Protein AF-A0A0F8YL66-F1 (afdb_monomer_lite)

pLDDT: mean 73.05, std 9.43, range [42.62, 85.75]

Structure (mmCIF, N/CA/C/O backbone):
data_AF-A0A0F8YL66-F1
#
_entry.id   AF-A0A0F8YL66-F1
#
loop_
_atom_site.group_PDB
_atom_site.id
_atom_site.type_symbol
_atom_site.label_atom_id
_atom_site.label_alt_id
_atom_site.label_comp_id
_atom_site.label_asym_id
_atom_site.label_entity_id
_atom_site.label_seq_id
_atom_site.pdbx_PDB_ins_code
_atom_site.Cartn_x
_atom_site.Cartn_y
_atom_site.Cartn_z
_atom_site.occupancy
_atom_site.B_iso_or_equiv
_atom_site.auth_seq_id
_atom_site.auth_comp_id
_atom_site.auth_asym_id
_atom_site.auth_atom_id
_atom_site.pdbx_PDB_model_num
ATOM 1 N N . PRO A 1 1 ? -17.820 16.342 -6.927 1.00 45.06 1 PRO A N 1
ATOM 2 C CA . PRO A 1 1 ? -16.510 16.619 -6.289 1.00 45.06 1 PRO A CA 1
ATOM 3 C C . PRO A 1 1 ? -15.365 16.396 -7.289 1.00 45.06 1 PRO A C 1
ATOM 5 O O . PRO A 1 1 ? -15.119 15.260 -7.679 1.00 45.06 1 PRO A O 1
ATOM 8 N N . LEU A 1 2 ? -14.708 17.468 -7.750 1.00 42.62 2 LEU A N 1
ATOM 9 C CA . LEU A 1 2 ? -13.480 17.335 -8.537 1.00 42.62 2 LEU A CA 1
ATOM 10 C C . LEU A 1 2 ? -12.395 16.754 -7.625 1.00 42.62 2 LEU A C 1
ATOM 12 O O . LEU A 1 2 ? -11.948 17.422 -6.691 1.00 42.62 2 LEU A O 1
ATOM 16 N N . PHE A 1 3 ? -11.985 15.511 -7.874 1.00 49.91 3 PHE A N 1
ATOM 17 C CA . PHE A 1 3 ? -10.736 15.004 -7.320 1.00 49.91 3 PHE A CA 1
ATOM 18 C C . PHE A 1 3 ? -9.630 15.937 -7.814 1.00 49.91 3 PHE A C 1
ATOM 20 O O . PHE A 1 3 ? -9.346 15.980 -9.008 1.00 49.91 3 PHE A O 1
ATOM 27 N N . ARG A 1 4 ? -9.037 16.732 -6.914 1.00 53.03 4 ARG A N 1
ATOM 28 C CA . ARG A 1 4 ? -7.822 17.486 -7.234 1.00 53.03 4 ARG A CA 1
ATOM 29 C C . ARG A 1 4 ? -6.762 16.445 -7.575 1.00 53.03 4 ARG A C 1
ATOM 31 O O . ARG A 1 4 ? -6.273 15.753 -6.683 1.00 53.03 4 ARG A O 1
ATOM 38 N N . SER A 1 5 ? -6.474 16.276 -8.860 1.00 55.00 5 SER A N 1
ATOM 39 C CA . SER A 1 5 ? -5.454 15.349 -9.328 1.00 55.00 5 SER A CA 1
ATOM 40 C C . SER A 1 5 ? -4.103 15.855 -8.831 1.00 55.00 5 SER A C 1
ATOM 42 O O . SER A 1 5 ? -3.521 16.775 -9.404 1.00 55.00 5 SER A O 1
ATOM 44 N N . THR A 1 6 ? -3.627 15.302 -7.719 1.00 72.38 6 THR A N 1
ATOM 45 C CA . THR A 1 6 ? -2.246 15.518 -7.284 1.00 72.38 6 THR A CA 1
ATOM 46 C C . THR A 1 6 ? -1.356 14.793 -8.283 1.00 72.38 6 THR A C 1
ATOM 48 O O . THR A 1 6 ? -1.581 13.612 -8.556 1.00 72.38 6 THR A O 1
ATOM 51 N N . SER A 1 7 ? -0.384 15.490 -8.875 1.00 82.50 7 SER A N 1
ATOM 52 C CA . SER A 1 7 ? 0.540 14.839 -9.801 1.00 82.50 7 SER A CA 1
ATOM 53 C C . SER A 1 7 ? 1.343 13.774 -9.054 1.00 82.50 7 SER A C 1
ATOM 55 O O . SER A 1 7 ? 1.648 13.922 -7.872 1.00 82.50 7 SER A O 1
ATOM 57 N N . ILE A 1 8 ? 1.710 12.696 -9.745 1.00 80.31 8 ILE A N 1
ATOM 58 C CA . ILE A 1 8 ? 2.519 11.626 -9.148 1.00 80.31 8 ILE A CA 1
ATOM 59 C C . ILE A 1 8 ? 3.844 12.192 -8.608 1.00 80.31 8 ILE A C 1
ATOM 61 O O . ILE A 1 8 ? 4.259 11.835 -7.512 1.00 80.31 8 ILE A O 1
ATOM 65 N N . MET A 1 9 ? 4.446 13.165 -9.295 1.00 81.44 9 MET A N 1
ATOM 66 C CA . MET A 1 9 ? 5.626 13.876 -8.793 1.00 81.44 9 MET A CA 1
ATOM 67 C C . MET A 1 9 ? 5.381 14.604 -7.467 1.00 81.44 9 MET A C 1
ATOM 69 O O . MET A 1 9 ? 6.214 14.536 -6.566 1.00 81.44 9 MET A O 1
ATOM 73 N N . GLU A 1 10 ? 4.234 15.267 -7.324 1.00 83.88 10 GLU A N 1
ATOM 74 C CA . GLU A 1 10 ? 3.877 15.970 -6.091 1.00 83.88 10 GLU A CA 1
ATOM 75 C C . GLU A 1 10 ? 3.585 14.991 -4.939 1.00 83.88 10 GLU A C 1
ATOM 77 O O . GLU A 1 10 ? 3.912 15.281 -3.788 1.00 83.88 10 GLU A O 1
ATOM 82 N N . ILE A 1 11 ? 3.051 13.800 -5.241 1.00 84.19 11 ILE A N 1
ATOM 83 C CA . ILE A 1 11 ? 2.928 12.698 -4.271 1.00 84.19 11 ILE A CA 1
ATOM 84 C C . ILE A 1 11 ? 4.319 12.259 -3.790 1.00 84.19 11 ILE A C 1
ATOM 86 O O . ILE A 1 11 ? 4.557 12.211 -2.584 1.00 84.19 11 ILE A O 1
ATOM 90 N N . GLY A 1 12 ? 5.251 12.009 -4.715 1.00 85.19 12 GLY A N 1
ATOM 91 C CA . GLY A 1 12 ? 6.625 11.617 -4.387 1.00 85.19 12 GLY A CA 1
ATOM 92 C C . GLY A 1 12 ? 7.354 12.652 -3.533 1.00 85.19 12 GLY A C 1
ATOM 93 O O . GLY A 1 12 ? 7.962 12.311 -2.519 1.00 85.19 12 GLY A O 1
ATOM 94 N N . ARG A 1 13 ? 7.228 13.939 -3.882 1.00 85.50 13 ARG A N 1
ATOM 95 C CA . ARG A 1 13 ? 7.824 15.048 -3.123 1.00 85.50 13 ARG A CA 1
ATOM 96 C C . ARG A 1 13 ? 7.330 15.078 -1.675 1.00 85.50 13 ARG A C 1
ATOM 98 O O . ARG A 1 13 ? 8.138 15.226 -0.759 1.00 85.50 13 ARG A O 1
ATOM 105 N N . LYS A 1 14 ? 6.021 14.909 -1.462 1.00 84.69 14 LYS A N 1
ATOM 106 C CA . LYS A 1 14 ? 5.422 14.880 -0.119 1.00 84.69 14 LYS A CA 1
ATOM 107 C C . LYS A 1 14 ? 5.846 13.655 0.685 1.00 84.69 14 LYS A C 1
ATOM 109 O O . LYS A 1 14 ? 6.180 13.801 1.855 1.00 84.69 14 LYS A O 1
ATOM 114 N N . LEU A 1 15 ? 5.879 12.471 0.070 1.00 83.56 15 LEU A N 1
ATOM 115 C CA . LEU A 1 15 ? 6.364 11.253 0.732 1.00 83.56 15 LEU A CA 1
ATOM 116 C C . LEU A 1 15 ? 7.816 11.409 1.191 1.00 83.56 15 LEU A C 1
ATOM 118 O O . LEU A 1 15 ? 8.144 11.074 2.327 1.00 83.56 15 LEU A O 1
ATOM 122 N N . LYS A 1 16 ? 8.664 11.997 0.342 1.00 85.69 16 LYS A N 1
ATOM 123 C CA . LYS A 1 16 ? 10.069 12.247 0.668 1.00 85.69 16 LYS A CA 1
ATOM 124 C C . LYS A 1 16 ? 10.219 13.209 1.847 1.00 85.69 16 LYS A C 1
ATOM 126 O O . LYS A 1 16 ? 10.995 12.920 2.750 1.00 85.69 16 LYS A O 1
ATOM 131 N N . GLN A 1 17 ? 9.427 14.283 1.905 1.00 85.75 17 GLN A N 1
ATOM 132 C CA . GLN A 1 17 ? 9.396 15.171 3.076 1.00 85.75 17 GLN A CA 1
ATOM 133 C C . GLN A 1 17 ? 8.990 14.427 4.356 1.00 85.75 17 GLN A C 1
ATOM 135 O O . GLN A 1 17 ? 9.672 14.541 5.367 1.00 85.75 17 GLN A O 1
ATOM 140 N N . LEU A 1 18 ? 7.937 13.609 4.296 1.00 80.38 18 LEU A N 1
ATOM 141 C CA . LEU A 1 18 ? 7.460 12.840 5.450 1.00 80.38 18 LEU A CA 1
ATOM 142 C C . LEU A 1 18 ? 8.473 11.789 5.937 1.00 80.38 18 LEU A C 1
ATOM 144 O O . LEU A 1 18 ? 8.537 11.506 7.131 1.00 80.38 18 LEU A O 1
ATOM 148 N N . SER A 1 19 ? 9.293 11.233 5.040 1.00 83.44 19 SER A N 1
ATOM 149 C CA . SER A 1 19 ? 10.350 10.280 5.413 1.00 83.44 19 SER A CA 1
ATOM 150 C C . SER A 1 19 ? 11.500 10.890 6.215 1.00 83.44 19 SER A C 1
ATOM 152 O O . SER A 1 19 ? 12.182 10.159 6.927 1.00 83.44 19 SER A O 1
ATOM 154 N N . ILE A 1 20 ? 11.698 12.213 6.142 1.00 81.25 20 ILE A N 1
ATOM 155 C CA . ILE A 1 20 ? 12.723 12.917 6.930 1.00 81.25 20 ILE A CA 1
ATOM 156 C C . ILE A 1 20 ? 12.366 12.872 8.419 1.00 81.25 20 ILE A C 1
ATOM 158 O O . ILE A 1 20 ? 13.234 12.690 9.267 1.00 81.25 20 ILE A O 1
ATOM 162 N N . GLU A 1 21 ? 11.080 13.020 8.730 1.00 76.56 21 GLU A N 1
ATOM 163 C CA . GLU A 1 21 ? 10.568 13.083 10.101 1.00 76.56 21 GLU A CA 1
ATOM 164 C C . GLU A 1 21 ? 10.208 11.700 10.651 1.00 76.56 21 GLU A C 1
ATOM 166 O O . GLU A 1 21 ? 10.186 11.493 11.864 1.00 76.56 21 GLU A O 1
ATOM 171 N N . ASN A 1 22 ? 9.935 10.736 9.768 1.00 72.81 22 ASN A N 1
ATOM 172 C CA . ASN A 1 22 ? 9.536 9.395 10.152 1.00 72.81 22 ASN A CA 1
ATOM 173 C C . ASN A 1 22 ? 10.258 8.334 9.319 1.00 72.81 22 ASN A C 1
ATOM 175 O O . ASN A 1 22 ? 9.877 8.036 8.184 1.00 72.81 22 ASN A O 1
ATOM 179 N N . ASN A 1 23 ? 11.249 7.693 9.942 1.00 70.94 23 ASN A N 1
ATOM 180 C CA . ASN A 1 23 ? 12.052 6.637 9.325 1.00 70.94 23 ASN A CA 1
ATOM 181 C C . ASN A 1 23 ? 11.197 5.441 8.848 1.00 70.94 23 ASN A C 1
ATOM 183 O O . ASN A 1 23 ? 11.610 4.697 7.965 1.00 70.94 23 ASN A O 1
ATOM 187 N N . PHE A 1 24 ? 9.979 5.283 9.381 1.00 65.94 24 PHE A N 1
ATOM 188 C CA . PHE A 1 24 ? 9.007 4.285 8.935 1.00 65.94 24 PHE A CA 1
ATOM 189 C C . PHE A 1 24 ? 8.513 4.537 7.498 1.00 65.94 24 PHE A C 1
ATOM 191 O O . PHE A 1 24 ? 8.285 3.593 6.750 1.00 65.94 24 PHE A O 1
ATOM 198 N N . ILE A 1 25 ? 8.412 5.800 7.067 1.00 73.38 25 ILE A N 1
ATOM 199 C CA . ILE A 1 25 ? 7.923 6.183 5.728 1.00 73.38 25 ILE A CA 1
ATOM 200 C C . ILE A 1 25 ? 8.989 5.966 4.642 1.00 73.38 25 ILE A C 1
ATOM 202 O O . ILE A 1 25 ? 8.664 5.933 3.455 1.00 73.38 25 ILE A O 1
ATOM 206 N N . LYS A 1 26 ? 10.250 5.740 5.028 1.00 75.88 26 LYS A N 1
ATOM 207 C CA . LYS A 1 26 ? 11.366 5.529 4.100 1.00 75.88 26 LYS A CA 1
ATOM 208 C C . LYS A 1 26 ? 11.115 4.383 3.113 1.00 75.88 26 LYS A C 1
ATOM 210 O O . LYS A 1 26 ? 11.218 4.599 1.913 1.00 75.88 26 LYS A O 1
ATOM 215 N N . ASN A 1 27 ? 10.641 3.229 3.588 1.00 71.81 27 ASN A N 1
ATOM 216 C CA . ASN A 1 27 ? 10.336 2.080 2.721 1.00 71.81 27 ASN A CA 1
ATOM 217 C C . ASN A 1 27 ? 9.253 2.401 1.671 1.00 71.81 27 ASN A C 1
ATOM 219 O O . ASN A 1 27 ? 9.242 1.852 0.572 1.00 71.81 27 ASN A O 1
ATOM 223 N N . MET A 1 28 ? 8.330 3.306 2.005 1.00 74.62 28 MET A N 1
ATOM 224 C CA . MET A 1 28 ? 7.289 3.781 1.093 1.00 74.62 28 MET A CA 1
ATOM 225 C C . MET A 1 28 ? 7.860 4.696 0.001 1.00 74.62 28 MET A C 1
ATOM 227 O O . MET A 1 28 ? 7.390 4.658 -1.136 1.00 74.62 28 MET A O 1
ATOM 231 N N . VAL A 1 29 ? 8.858 5.516 0.349 1.00 83.06 29 VAL A N 1
ATOM 232 C CA . VAL A 1 29 ? 9.586 6.372 -0.598 1.00 83.06 29 VAL A CA 1
ATOM 233 C C . VAL A 1 29 ? 10.417 5.522 -1.549 1.00 83.06 29 VAL A C 1
ATOM 235 O O . VAL A 1 29 ? 10.305 5.719 -2.755 1.00 83.06 29 VAL A O 1
ATOM 238 N N . ASP A 1 30 ? 11.164 4.548 -1.029 1.00 80.62 30 ASP A N 1
ATOM 239 C CA . ASP A 1 30 ? 12.003 3.655 -1.836 1.00 80.62 30 ASP A CA 1
ATOM 240 C C . ASP A 1 30 ? 11.148 2.895 -2.870 1.00 80.62 30 ASP A C 1
ATOM 242 O O . ASP A 1 30 ? 11.430 2.929 -4.068 1.00 80.62 30 ASP A O 1
ATOM 246 N N . PHE A 1 31 ? 10.007 2.332 -2.447 1.00 76.81 31 PHE A N 1
ATOM 247 C CA . PHE A 1 31 ? 9.054 1.699 -3.366 1.00 76.81 31 PHE A CA 1
ATOM 248 C C . PHE A 1 31 ? 8.518 2.673 -4.424 1.00 76.81 31 PHE A C 1
ATOM 250 O O . PHE A 1 31 ? 8.367 2.321 -5.596 1.00 76.81 31 PHE A O 1
ATOM 257 N N . PHE A 1 32 ? 8.164 3.893 -4.012 1.00 84.06 32 PHE A N 1
ATOM 258 C CA . PHE A 1 32 ? 7.636 4.896 -4.929 1.00 84.06 32 PHE A CA 1
ATOM 259 C C . PHE A 1 32 ? 8.671 5.267 -6.002 1.00 84.06 32 PHE A C 1
ATOM 261 O O . PHE A 1 32 ? 8.312 5.412 -7.173 1.00 84.06 32 PHE A O 1
ATOM 268 N N . GLU A 1 33 ? 9.943 5.389 -5.620 1.00 84.62 33 GLU A N 1
ATOM 269 C CA . GLU A 1 33 ? 11.052 5.634 -6.542 1.00 84.62 33 GLU A CA 1
ATOM 270 C C . GLU A 1 33 ? 11.238 4.456 -7.514 1.00 84.62 33 GLU A C 1
ATOM 272 O O . GLU A 1 33 ? 11.282 4.683 -8.725 1.00 84.62 33 GLU A O 1
ATOM 277 N N . ASP A 1 34 ? 11.211 3.209 -7.035 1.00 79.50 34 ASP A N 1
ATOM 278 C CA . ASP A 1 34 ? 11.292 2.012 -7.887 1.00 79.50 34 ASP A CA 1
ATOM 279 C C . ASP A 1 34 ? 10.123 1.910 -8.881 1.00 79.50 34 ASP A C 1
ATOM 281 O O . ASP A 1 34 ? 10.314 1.625 -10.068 1.00 79.50 34 ASP A O 1
ATOM 285 N N . ALA A 1 35 ? 8.899 2.203 -8.436 1.00 80.25 35 ALA A N 1
ATOM 286 C CA . ALA A 1 35 ? 7.718 2.216 -9.297 1.00 80.25 35 ALA A CA 1
ATOM 287 C C . ALA A 1 35 ? 7.791 3.319 -10.368 1.00 80.25 35 ALA A C 1
ATOM 289 O O . ALA A 1 35 ? 7.328 3.130 -11.498 1.00 80.25 35 ALA A O 1
ATOM 290 N N . MET A 1 36 ? 8.381 4.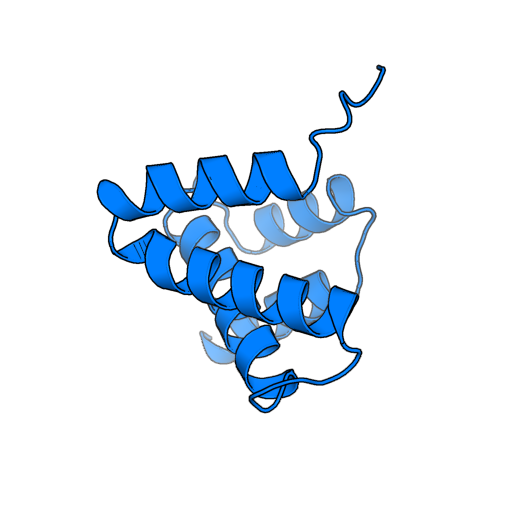470 -10.033 1.00 83.56 36 MET A N 1
ATOM 291 C CA . MET A 1 36 ? 8.618 5.558 -10.981 1.00 83.56 36 MET A CA 1
ATOM 292 C C . MET A 1 36 ? 9.691 5.206 -12.005 1.00 83.56 36 MET A C 1
ATOM 294 O O . MET A 1 36 ? 9.498 5.496 -13.185 1.00 83.56 36 MET A O 1
ATOM 298 N N . ILE A 1 37 ? 10.774 4.552 -11.579 1.00 81.31 37 ILE A N 1
ATOM 299 C CA . ILE A 1 37 ? 11.797 4.021 -12.483 1.00 81.31 37 ILE A CA 1
ATOM 300 C C . ILE A 1 37 ? 11.133 3.068 -13.475 1.00 81.31 37 ILE A C 1
ATOM 302 O O . ILE A 1 37 ? 11.184 3.331 -14.674 1.00 81.31 37 ILE A O 1
ATOM 306 N N . TYR A 1 38 ? 10.399 2.058 -13.002 1.00 75.69 38 TYR A N 1
ATOM 307 C CA . TYR A 1 38 ? 9.689 1.133 -13.887 1.00 75.69 38 TYR A CA 1
ATOM 308 C C . TYR A 1 38 ? 8.764 1.846 -14.874 1.00 75.69 38 TYR A C 1
ATOM 310 O O . TYR A 1 38 ? 8.748 1.526 -16.057 1.00 75.69 38 TYR A O 1
ATOM 318 N N . ARG A 1 39 ? 8.008 2.850 -14.427 1.00 77.25 39 ARG A N 1
ATOM 319 C CA . ARG A 1 39 ? 7.123 3.604 -15.321 1.00 77.25 39 ARG A CA 1
ATOM 320 C C . ARG A 1 39 ? 7.879 4.298 -16.462 1.00 77.25 39 ARG A C 1
ATOM 322 O O . ARG A 1 39 ? 7.303 4.491 -17.529 1.00 77.25 39 ARG A O 1
ATOM 329 N N . ILE A 1 40 ? 9.118 4.720 -16.218 1.00 79.62 40 ILE A N 1
ATOM 330 C CA . ILE A 1 40 ? 9.948 5.440 -17.188 1.00 79.62 40 ILE A CA 1
ATOM 331 C C . ILE A 1 40 ? 10.671 4.463 -18.122 1.00 79.62 40 ILE A C 1
ATOM 333 O O . ILE A 1 40 ? 10.683 4.693 -19.328 1.00 79.62 40 ILE A O 1
ATOM 337 N N . ILE A 1 41 ? 11.265 3.395 -17.580 1.00 84.19 41 ILE A N 1
ATOM 338 C CA . ILE A 1 41 ? 12.170 2.504 -18.329 1.00 84.19 41 ILE A CA 1
ATOM 339 C C . ILE A 1 41 ? 11.592 1.111 -18.623 1.00 84.19 41 ILE A C 1
ATOM 341 O O . ILE A 1 41 ? 12.234 0.332 -19.310 1.00 84.19 41 ILE A O 1
ATOM 345 N N . TYR A 1 42 ? 10.390 0.794 -18.133 1.00 75.69 42 TYR A N 1
ATOM 346 C CA . TYR A 1 42 ? 9.722 -0.517 -18.235 1.00 75.69 42 TYR A CA 1
ATOM 347 C C . TYR A 1 42 ? 10.511 -1.705 -17.659 1.00 75.69 42 TYR A C 1
ATOM 349 O O . TYR A 1 42 ? 10.182 -2.862 -17.916 1.00 75.69 42 TYR A O 1
ATOM 357 N N . GLU A 1 43 ? 11.494 -1.429 -16.805 1.00 70.56 43 GLU A N 1
ATOM 358 C CA . GLU A 1 43 ? 12.345 -2.422 -16.151 1.00 70.56 43 GLU A CA 1
ATOM 359 C C . GLU A 1 43 ? 12.319 -2.245 -14.630 1.00 70.56 43 GLU A C 1
ATOM 361 O O . GLU A 1 43 ? 12.254 -1.124 -14.120 1.00 70.56 43 GLU A O 1
ATOM 366 N N . PHE A 1 44 ? 12.365 -3.359 -13.898 1.00 63.19 44 PHE A N 1
ATOM 367 C CA . PHE A 1 44 ? 12.543 -3.348 -12.447 1.00 63.19 44 PHE A CA 1
ATOM 368 C C . PHE A 1 44 ? 13.995 -3.661 -12.098 1.00 63.19 44 PHE A C 1
ATOM 370 O O . PHE A 1 44 ? 14.573 -4.598 -12.644 1.00 63.19 44 PHE A O 1
ATOM 377 N N . LYS A 1 45 ? 14.563 -2.924 -11.136 1.00 61.09 45 LYS A N 1
ATOM 378 C CA . LYS A 1 45 ? 15.882 -3.235 -10.555 1.00 61.09 45 LYS A CA 1
ATOM 379 C C . LYS A 1 45 ? 15.871 -4.466 -9.634 1.00 61.09 45 LYS A C 1
ATOM 381 O O . LYS A 1 45 ? 16.929 -5.024 -9.365 1.00 61.09 45 LYS A O 1
ATOM 386 N N . THR A 1 46 ? 14.692 -4.878 -9.175 1.00 62.78 46 THR A N 1
ATOM 387 C CA . THR A 1 46 ? 14.455 -5.917 -8.156 1.00 62.78 46 THR A CA 1
ATOM 388 C C . THR A 1 46 ? 13.177 -6.690 -8.498 1.00 62.78 46 THR A C 1
ATOM 390 O O . THR A 1 46 ? 12.379 -6.235 -9.320 1.00 62.78 46 THR A O 1
ATOM 393 N N . GLU A 1 47 ? 12.918 -7.848 -7.885 1.00 68.56 47 GLU A N 1
ATOM 394 C CA . GLU A 1 47 ? 11.671 -8.576 -8.151 1.00 68.56 47 GLU A CA 1
ATOM 395 C C . GLU A 1 47 ? 10.443 -7.787 -7.654 1.00 68.56 47 GLU A C 1
ATOM 397 O O . GLU A 1 47 ? 10.156 -7.727 -6.460 1.00 68.56 47 GLU A O 1
ATOM 402 N N . ILE A 1 48 ? 9.645 -7.226 -8.576 1.00 65.50 48 ILE A N 1
ATOM 403 C CA . ILE A 1 48 ? 8.413 -6.471 -8.256 1.00 65.50 48 ILE A CA 1
ATOM 404 C C . ILE A 1 48 ? 7.472 -7.226 -7.299 1.00 65.50 48 ILE A C 1
ATOM 406 O O . ILE A 1 48 ? 6.715 -6.617 -6.537 1.00 65.50 48 ILE A O 1
ATOM 410 N N . LYS A 1 49 ? 7.485 -8.563 -7.337 1.00 65.19 49 LYS A N 1
ATOM 411 C CA . LYS A 1 49 ? 6.652 -9.394 -6.464 1.00 65.19 49 LYS A CA 1
ATOM 412 C C . LYS A 1 49 ? 6.979 -9.185 -4.986 1.00 65.19 49 LYS A C 1
ATOM 414 O O . LYS A 1 49 ? 6.030 -9.118 -4.204 1.00 65.19 49 LYS A O 1
ATOM 419 N N . GLU A 1 50 ? 8.256 -9.065 -4.636 1.00 68.75 50 GLU A N 1
ATOM 420 C CA . GLU A 1 50 ? 8.728 -8.861 -3.262 1.00 68.75 50 GLU A CA 1
ATOM 421 C C . GLU A 1 50 ? 8.361 -7.453 -2.785 1.00 68.75 50 GLU A C 1
ATOM 423 O O . GLU A 1 50 ? 7.607 -7.297 -1.827 1.00 68.75 50 GLU A O 1
ATOM 428 N N . LEU A 1 51 ? 8.714 -6.437 -3.576 1.00 65.12 51 LEU A N 1
ATOM 429 C CA . LEU A 1 51 ? 8.363 -5.031 -3.332 1.00 65.12 51 LEU A CA 1
ATOM 430 C C . LEU A 1 51 ? 6.854 -4.811 -3.121 1.00 65.12 51 LEU A C 1
ATOM 432 O O . LEU A 1 51 ? 6.424 -4.088 -2.220 1.00 65.12 51 LEU A O 1
ATOM 436 N N . ARG A 1 52 ? 6.011 -5.463 -3.932 1.00 69.31 52 ARG A N 1
ATOM 437 C CA . ARG A 1 52 ? 4.548 -5.392 -3.793 1.00 69.31 52 ARG A CA 1
ATOM 438 C C . ARG A 1 52 ? 4.056 -6.038 -2.494 1.00 69.31 52 ARG A C 1
ATOM 440 O O . ARG A 1 52 ? 3.065 -5.568 -1.922 1.00 69.31 52 ARG A O 1
ATOM 447 N N . ALA A 1 53 ? 4.680 -7.132 -2.060 1.00 71.69 53 ALA A N 1
ATOM 448 C CA . ALA A 1 53 ? 4.329 -7.805 -0.814 1.00 71.69 53 ALA A CA 1
ATOM 449 C C . ALA A 1 53 ? 4.702 -6.944 0.402 1.00 71.69 53 ALA A C 1
ATOM 451 O O . ALA A 1 53 ? 3.870 -6.770 1.298 1.00 71.69 53 ALA A O 1
ATOM 452 N N . ASP A 1 54 ? 5.880 -6.324 0.380 1.00 69.00 54 ASP A N 1
ATOM 453 C CA . ASP A 1 54 ? 6.360 -5.444 1.447 1.00 69.00 54 ASP A CA 1
ATOM 454 C C . ASP A 1 54 ? 5.483 -4.202 1.597 1.00 69.00 54 ASP A C 1
ATOM 456 O O . ASP A 1 54 ? 5.024 -3.893 2.699 1.00 69.00 54 ASP A O 1
ATOM 460 N N . LEU A 1 55 ? 5.132 -3.545 0.486 1.00 71.88 55 LEU A N 1
ATOM 461 C CA . LEU A 1 55 ? 4.223 -2.397 0.517 1.00 71.88 55 LEU A CA 1
ATOM 462 C C . LEU A 1 55 ? 2.842 -2.775 1.061 1.00 71.88 55 LEU A C 1
ATOM 464 O O . LEU A 1 55 ? 2.254 -2.034 1.849 1.00 71.88 55 LEU A O 1
ATOM 468 N N . SER A 1 56 ? 2.307 -3.921 0.637 1.00 73.50 56 SER A N 1
ATOM 469 C CA . SER A 1 56 ? 1.005 -4.387 1.121 1.00 73.50 56 SER A CA 1
ATOM 470 C C . SER A 1 56 ? 1.044 -4.597 2.635 1.00 73.50 56 SER A C 1
ATOM 472 O O . SER A 1 56 ? 0.173 -4.110 3.353 1.00 73.50 56 SER A O 1
ATOM 474 N N . THR A 1 57 ? 2.091 -5.262 3.123 1.00 72.44 57 THR A N 1
ATOM 475 C CA . THR A 1 57 ? 2.330 -5.493 4.555 1.00 72.44 57 THR A CA 1
ATOM 476 C C . THR A 1 57 ? 2.435 -4.175 5.319 1.00 72.44 57 THR A C 1
ATOM 478 O O . THR A 1 57 ? 1.833 -4.017 6.380 1.00 72.44 57 THR A O 1
ATOM 481 N N . TYR A 1 58 ? 3.136 -3.199 4.746 1.00 71.62 58 TYR A N 1
ATOM 482 C CA . TYR A 1 58 ? 3.305 -1.867 5.308 1.00 71.62 58 TYR A CA 1
ATOM 483 C C . TYR A 1 58 ? 1.987 -1.079 5.404 1.00 71.62 58 TYR A C 1
ATOM 485 O O . TYR A 1 58 ? 1.661 -0.517 6.448 1.00 71.62 58 TYR A O 1
ATOM 493 N N . ILE A 1 59 ? 1.177 -1.062 4.343 1.00 71.56 59 ILE A N 1
ATOM 494 C CA . ILE A 1 59 ? -0.125 -0.378 4.365 1.00 71.56 59 ILE A CA 1
ATOM 495 C C . ILE A 1 59 ? -1.033 -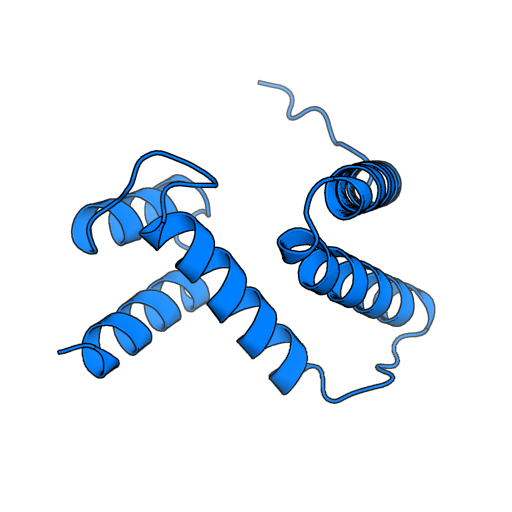1.001 5.431 1.00 71.56 59 ILE A C 1
ATOM 497 O O . ILE A 1 59 ? -1.717 -0.282 6.160 1.00 71.56 59 ILE A O 1
ATOM 501 N N . PHE A 1 60 ? -1.027 -2.330 5.561 1.00 72.56 60 PHE A N 1
ATOM 502 C CA . PHE A 1 60 ? -1.846 -2.998 6.569 1.00 72.56 60 PHE A CA 1
ATOM 503 C C . PHE A 1 60 ? -1.334 -2.797 7.996 1.00 72.56 60 PHE A C 1
ATOM 505 O O . PHE A 1 60 ? -2.159 -2.658 8.900 1.00 72.56 60 PHE A O 1
ATOM 512 N N . SER A 1 61 ? -0.021 -2.704 8.218 1.00 70.50 61 SER A N 1
ATOM 513 C CA . SER A 1 61 ? 0.518 -2.410 9.551 1.00 70.50 61 SER A CA 1
ATOM 514 C C . SER A 1 61 ? 0.138 -1.003 10.023 1.00 70.50 61 SER A C 1
ATOM 516 O O . SER A 1 61 ? -0.262 -0.835 11.175 1.00 70.50 61 SER A O 1
ATOM 518 N N . LEU A 1 62 ? 0.129 -0.013 9.124 1.00 66.12 62 LEU A N 1
ATOM 519 C CA . LEU A 1 62 ? -0.349 1.343 9.422 1.00 66.12 62 LEU A CA 1
ATOM 520 C C . LEU A 1 62 ? -1.829 1.396 9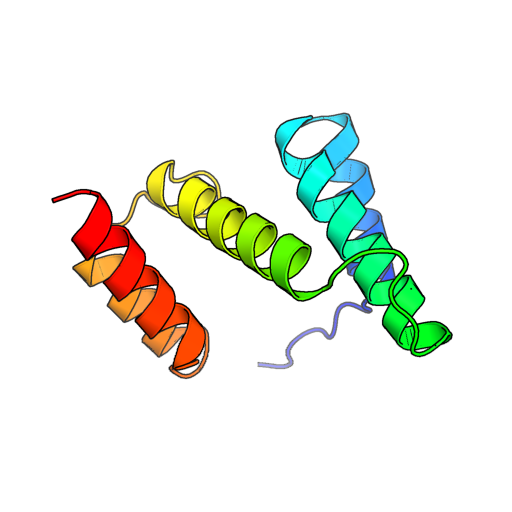.818 1.00 66.12 62 LEU A C 1
ATOM 522 O O . LEU A 1 62 ? -2.224 2.240 10.626 1.00 66.12 62 LEU A O 1
ATOM 526 N N . LEU A 1 63 ? -2.656 0.518 9.248 1.00 68.69 63 LEU A N 1
ATOM 527 C CA . LEU A 1 63 ? -4.083 0.427 9.567 1.00 68.69 63 LEU A CA 1
ATOM 528 C C . LEU A 1 63 ? -4.324 -0.294 10.903 1.00 68.69 63 LEU A C 1
ATOM 530 O O . LEU A 1 63 ? -5.192 0.128 11.668 1.00 68.69 63 LEU A O 1
ATOM 534 N N . ASP A 1 64 ? -3.529 -1.321 11.220 1.00 66.44 64 ASP A N 1
ATOM 535 C CA . ASP A 1 64 ? -3.568 -2.028 12.513 1.00 66.44 64 ASP A CA 1
ATOM 536 C C . ASP A 1 64 ? -3.122 -1.120 13.675 1.00 66.44 64 ASP A C 1
ATOM 538 O O . ASP A 1 64 ? -3.713 -1.113 14.758 1.00 66.44 64 ASP A O 1
ATOM 542 N N . GLN A 1 65 ? -2.106 -0.289 13.429 1.00 66.88 65 GLN A N 1
ATOM 543 C CA . GLN A 1 65 ? -1.593 0.684 14.398 1.00 66.88 65 GLN A CA 1
ATOM 544 C C . GLN A 1 65 ? -2.463 1.944 14.512 1.00 66.88 65 GLN A C 1
ATOM 546 O O . GLN A 1 65 ? -2.330 2.692 15.477 1.00 66.88 65 GLN A O 1
ATOM 551 N N . GLY A 1 66 ? -3.361 2.184 13.554 1.00 63.19 66 GLY A N 1
ATOM 552 C CA . GLY A 1 66 ? -4.182 3.393 13.514 1.00 63.19 66 GLY A CA 1
ATOM 553 C C . GLY A 1 66 ? -3.400 4.668 13.157 1.00 63.19 66 GLY A C 1
ATOM 554 O O . GLY A 1 66 ? -3.782 5.765 13.555 1.00 63.19 66 GLY A O 1
ATOM 555 N N . ALA A 1 67 ? -2.289 4.533 12.430 1.00 62.00 67 ALA A N 1
ATOM 556 C CA . ALA A 1 67 ? -1.426 5.651 12.045 1.00 62.00 67 ALA A CA 1
ATOM 557 C C . ALA A 1 67 ? -1.911 6.372 10.769 1.00 62.00 67 ALA A C 1
ATOM 559 O O . ALA A 1 67 ? -1.714 7.575 10.628 1.00 62.00 67 ALA A O 1
ATOM 560 N N . LEU A 1 68 ? -2.576 5.660 9.847 1.00 60.94 68 LEU A N 1
ATOM 561 C CA . LEU A 1 68 ? -3.203 6.254 8.649 1.00 60.94 68 LEU A CA 1
ATOM 562 C C . LEU A 1 68 ? -4.655 6.718 8.889 1.00 60.94 68 LEU A C 1
ATOM 564 O O . LEU A 1 68 ? -5.148 7.605 8.198 1.00 60.94 68 LEU A O 1
ATOM 568 N N . HIS A 1 69 ? -5.354 6.090 9.837 1.00 62.78 69 HIS A N 1
ATOM 569 C CA . HIS A 1 69 ? -6.772 6.283 10.174 1.00 62.78 69 HIS A CA 1
ATOM 570 C C . HIS A 1 69 ? -7.052 5.730 11.582 1.00 62.78 69 HIS A C 1
ATOM 572 O O . HIS A 1 69 ? -6.146 5.195 12.200 1.00 62.78 69 HIS A O 1
ATOM 578 N N . LYS A 1 70 ? -8.297 5.780 12.094 1.00 67.25 70 LYS A N 1
ATOM 579 C CA . LYS A 1 70 ? -8.640 5.068 13.344 1.00 67.25 70 LYS A CA 1
ATOM 580 C C . LYS A 1 70 ? -8.226 3.593 13.257 1.00 67.25 70 LYS A C 1
ATOM 582 O O . LYS A 1 70 ? -8.338 2.999 12.186 1.00 67.25 70 LYS A O 1
ATOM 587 N N . LYS A 1 71 ? -7.832 2.992 14.381 1.00 71.81 71 LYS A N 1
ATOM 588 C CA . LYS A 1 71 ? -7.649 1.538 14.475 1.00 71.81 71 LYS A CA 1
ATOM 589 C C . LYS A 1 71 ? -8.941 0.842 14.037 1.00 71.81 71 LYS A C 1
ATOM 591 O O . LYS A 1 71 ? -10.016 1.166 14.544 1.00 71.81 71 LYS A O 1
ATOM 596 N N . MET A 1 72 ? -8.835 -0.067 13.074 1.00 74.44 72 MET A N 1
ATOM 597 C CA . MET A 1 72 ? -9.972 -0.802 12.518 1.00 74.44 72 MET A CA 1
ATOM 598 C C . MET A 1 72 ? -9.813 -2.284 12.813 1.00 74.44 72 MET A C 1
ATOM 600 O O . MET A 1 72 ? -8.761 -2.865 12.554 1.00 74.44 72 MET A O 1
ATOM 604 N N . ASN A 1 73 ? -10.868 -2.916 13.321 1.00 77.81 73 ASN A N 1
ATOM 605 C CA . ASN A 1 73 ? -10.903 -4.374 13.358 1.00 77.81 73 ASN A CA 1
ATOM 606 C C . ASN A 1 73 ? -11.071 -4.947 11.938 1.00 77.81 73 ASN A C 1
ATOM 608 O O . ASN A 1 73 ? -11.401 -4.232 10.992 1.00 77.81 73 ASN A O 1
ATOM 612 N N . TYR A 1 74 ? -10.880 -6.257 11.781 1.00 79.44 74 TYR A N 1
ATOM 613 C CA . TYR A 1 74 ? -10.954 -6.927 10.479 1.00 79.44 74 TYR A CA 1
ATOM 614 C C . TYR A 1 74 ? -12.241 -6.611 9.687 1.00 79.44 74 TYR A C 1
ATOM 616 O O . TYR A 1 74 ? -12.171 -6.297 8.498 1.00 79.44 74 TYR A O 1
ATOM 624 N N . LYS A 1 75 ? -13.418 -6.636 10.336 1.00 82.88 75 LYS A N 1
ATOM 625 C CA . LYS A 1 75 ? -14.701 -6.319 9.679 1.00 82.88 75 LYS A CA 1
ATOM 626 C C . LYS A 1 75 ? -14.740 -4.872 9.191 1.00 82.88 75 LYS A C 1
ATOM 628 O O . LYS A 1 75 ? -15.186 -4.616 8.074 1.00 82.88 75 LYS A O 1
ATOM 633 N N . GLU A 1 76 ? -14.276 -3.940 10.016 1.00 83.12 76 GLU A N 1
ATOM 634 C CA . GLU A 1 76 ? -14.204 -2.521 9.665 1.00 83.12 76 GLU A CA 1
ATOM 635 C C . GLU A 1 76 ? -13.223 -2.270 8.516 1.00 83.12 76 GLU A C 1
ATOM 637 O O . GLU A 1 76 ? -13.546 -1.520 7.599 1.00 83.12 76 GLU A O 1
ATOM 642 N N . LEU A 1 77 ? -12.070 -2.944 8.520 1.00 80.19 77 LEU A N 1
ATOM 643 C CA . LEU A 1 77 ? -11.060 -2.831 7.473 1.00 80.19 77 LEU A CA 1
ATOM 644 C C . LEU A 1 77 ? -11.576 -3.349 6.124 1.00 80.19 77 LEU A C 1
ATOM 646 O O . LEU A 1 77 ? -11.448 -2.663 5.112 1.00 80.19 77 LEU A O 1
ATOM 650 N N . VAL A 1 78 ? -12.210 -4.527 6.097 1.00 80.88 78 VAL A N 1
ATOM 651 C CA . VAL A 1 78 ? -12.812 -5.075 4.867 1.00 80.88 78 VAL A CA 1
ATOM 652 C C . VAL A 1 78 ? -13.887 -4.134 4.323 1.00 80.88 78 VAL A C 1
ATOM 654 O O . VAL A 1 78 ? -13.922 -3.875 3.118 1.00 80.88 78 VAL A O 1
ATOM 657 N N . LYS A 1 79 ? -14.733 -3.583 5.201 1.00 83.94 79 LYS A N 1
ATOM 658 C CA . LYS A 1 79 ? -15.757 -2.605 4.819 1.00 83.94 79 LYS A CA 1
ATOM 659 C C . LYS A 1 79 ? -15.128 -1.338 4.232 1.00 83.94 79 LYS A C 1
ATOM 661 O O . LYS A 1 79 ? -15.488 -0.945 3.127 1.00 83.94 79 LYS A O 1
ATOM 666 N N . TYR A 1 80 ? -14.139 -0.761 4.913 1.00 81.25 80 TYR A N 1
ATOM 667 C CA . TYR A 1 80 ? -13.424 0.429 4.450 1.00 81.25 80 TYR A CA 1
ATOM 668 C C . TYR A 1 80 ? -12.778 0.216 3.077 1.00 81.25 80 TYR A C 1
ATOM 670 O O . TYR A 1 80 ? -12.943 1.044 2.184 1.00 81.25 80 TYR A O 1
ATOM 678 N N . LEU A 1 81 ? -12.085 -0.909 2.877 1.00 79.06 81 LEU A N 1
ATOM 679 C CA . LEU A 1 81 ? -11.447 -1.220 1.596 1.00 79.06 81 LEU A CA 1
ATOM 680 C C . LEU A 1 81 ? -12.467 -1.382 0.470 1.00 79.06 81 LEU A C 1
ATOM 682 O O . LEU A 1 81 ? -12.245 -0.905 -0.643 1.00 79.06 81 LEU A O 1
ATOM 686 N N . THR A 1 82 ? -13.602 -2.012 0.773 1.00 79.94 82 THR A N 1
ATOM 687 C CA . THR A 1 82 ? -14.696 -2.183 -0.186 1.00 79.94 82 THR A CA 1
ATOM 688 C C . THR A 1 82 ? -15.261 -0.833 -0.620 1.00 79.94 82 THR A C 1
ATOM 690 O O . THR A 1 82 ? -15.412 -0.586 -1.814 1.00 79.94 82 THR A O 1
ATOM 693 N N . GLU A 1 83 ? -15.505 0.063 0.336 1.00 81.69 83 GLU A N 1
ATOM 694 C CA . GLU A 1 83 ? -16.116 1.373 0.093 1.00 81.69 83 GLU A CA 1
ATOM 695 C C . GLU A 1 83 ? -15.152 2.393 -0.535 1.00 81.69 83 GLU A C 1
ATOM 697 O O . GLU A 1 83 ? -15.580 3.242 -1.314 1.00 81.69 83 GLU A O 1
ATOM 702 N N . ARG A 1 84 ? -13.854 2.349 -0.200 1.00 77.12 84 ARG A N 1
ATOM 703 C CA . ARG A 1 84 ? -12.872 3.373 -0.615 1.00 77.12 84 ARG A CA 1
ATOM 704 C C . ARG A 1 84 ? -12.038 3.006 -1.831 1.00 77.12 84 ARG A C 1
ATOM 706 O O . ARG A 1 84 ? -11.639 3.904 -2.565 1.00 77.12 84 ARG A O 1
ATOM 713 N N . PHE A 1 85 ? -11.786 1.720 -2.054 1.00 72.31 85 PHE A N 1
ATOM 714 C CA . PHE A 1 85 ? -10.964 1.235 -3.168 1.00 72.31 85 PHE A CA 1
ATOM 715 C C . PHE A 1 85 ? -11.805 0.498 -4.211 1.00 72.31 85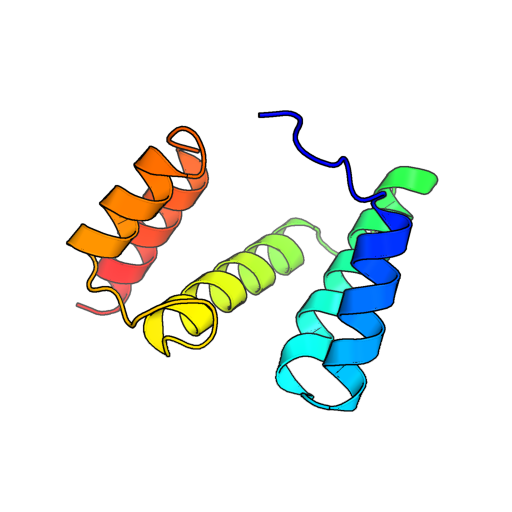 PHE A C 1
ATOM 717 O O . PHE A 1 85 ? -11.295 -0.365 -4.922 1.00 72.31 85 PHE A O 1
ATOM 724 N N . SER A 1 86 ? -13.105 0.804 -4.281 1.00 71.19 86 SER A N 1
ATOM 725 C CA . SER A 1 86 ? -14.053 0.189 -5.220 1.00 71.19 86 SER A CA 1
ATOM 726 C C . SER A 1 86 ? -14.017 -1.343 -5.189 1.00 71.19 86 SER A C 1
ATOM 728 O O . SER A 1 86 ? -14.117 -2.002 -6.221 1.00 71.19 86 SER A O 1
ATOM 730 N N . GLY A 1 87 ? -13.812 -1.919 -4.002 1.00 60.47 87 GLY A N 1
ATOM 731 C CA . GLY A 1 87 ? -13.761 -3.365 -3.833 1.00 60.47 87 GLY A CA 1
ATOM 732 C C . GLY A 1 87 ? -12.524 -4.044 -4.406 1.00 60.47 87 GLY A C 1
ATOM 733 O O . GLY A 1 87 ? -12.621 -5.241 -4.648 1.00 60.47 87 GLY A O 1
ATOM 734 N N . PHE A 1 88 ? -11.404 -3.330 -4.614 1.00 72.25 88 PHE A N 1
ATOM 735 C CA . PHE A 1 88 ? -10.168 -3.868 -5.200 1.00 72.25 88 PHE A CA 1
ATOM 736 C C . PHE A 1 88 ? -9.865 -5.284 -4.664 1.00 72.25 88 PHE A C 1
ATOM 738 O O . PHE A 1 88 ? -9.362 -5.423 -3.538 1.00 72.25 88 PHE A O 1
ATOM 745 N N . PRO A 1 89 ? -10.194 -6.353 -5.426 1.00 73.06 89 PRO A N 1
ATOM 746 C CA . PRO A 1 89 ? -10.384 -7.682 -4.838 1.00 73.06 89 PRO A CA 1
ATOM 747 C C . PRO A 1 89 ? -9.105 -8.236 -4.225 1.00 73.06 89 PRO A C 1
ATOM 749 O O . PRO A 1 89 ? -9.139 -8.955 -3.227 1.00 73.06 89 PRO A O 1
ATOM 752 N N . TYR A 1 90 ? -7.970 -7.832 -4.792 1.00 75.31 90 TYR A N 1
ATOM 753 C CA . TYR A 1 90 ? -6.643 -8.182 -4.318 1.00 75.31 90 TYR A CA 1
ATOM 754 C C . TYR A 1 90 ? -6.361 -7.667 -2.898 1.00 75.31 90 TYR A C 1
ATOM 756 O O . TYR A 1 90 ? -5.849 -8.416 -2.071 1.00 75.31 90 TYR A O 1
ATOM 764 N N . LEU A 1 91 ? -6.748 -6.427 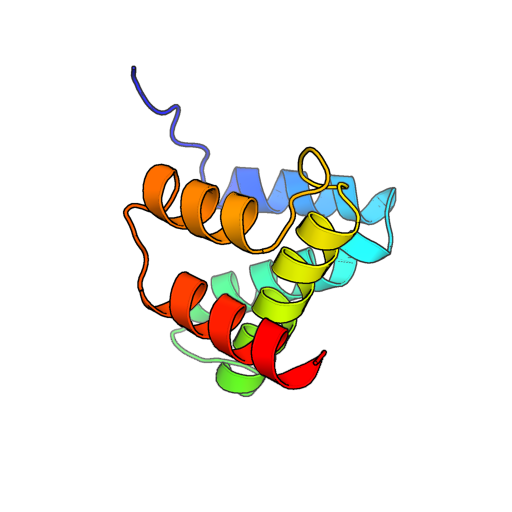-2.570 1.00 73.06 91 LEU A N 1
ATOM 765 C CA . LEU A 1 91 ? -6.556 -5.881 -1.220 1.00 73.06 91 LEU A CA 1
ATOM 766 C C . LEU A 1 91 ? -7.432 -6.618 -0.201 1.00 73.06 91 LEU A C 1
ATOM 768 O O . LEU A 1 91 ? -6.968 -6.947 0.887 1.00 73.06 91 LEU A O 1
ATOM 772 N N . ILE A 1 92 ? -8.671 -6.951 -0.571 1.00 76.56 92 ILE A N 1
ATOM 773 C CA . ILE A 1 92 ? -9.575 -7.730 0.288 1.00 76.56 92 ILE A CA 1
ATOM 774 C C . ILE A 1 92 ? -9.042 -9.157 0.491 1.00 76.56 92 ILE A C 1
ATOM 776 O O . ILE A 1 92 ? -9.087 -9.682 1.605 1.00 76.56 92 ILE A O 1
ATOM 780 N N . GLN A 1 93 ? -8.519 -9.793 -0.562 1.00 80.19 93 GLN A N 1
ATOM 781 C CA . GLN A 1 93 ? -7.880 -11.108 -0.469 1.00 80.19 93 GLN A CA 1
ATOM 782 C C . GLN A 1 93 ? -6.638 -11.085 0.421 1.00 80.19 93 GLN A C 1
ATOM 784 O O . GLN A 1 93 ? -6.454 -12.000 1.221 1.00 80.19 93 GLN A O 1
ATOM 789 N N . LEU A 1 94 ? -5.813 -10.041 0.330 1.00 78.69 94 LEU A N 1
ATOM 790 C CA . LEU A 1 94 ? -4.656 -9.882 1.205 1.00 78.69 94 LEU A CA 1
ATOM 791 C C . LEU A 1 94 ? -5.071 -9.755 2.670 1.00 78.69 94 LEU A C 1
ATOM 793 O O . LEU A 1 94 ? -4.533 -10.474 3.506 1.00 78.69 94 LEU A O 1
ATOM 797 N N . VAL A 1 95 ? -6.070 -8.924 2.984 1.00 76.50 95 VAL A N 1
ATOM 798 C CA . VAL A 1 95 ? -6.587 -8.791 4.359 1.00 76.50 95 VAL A CA 1
ATOM 799 C C . VAL A 1 95 ? -7.116 -10.120 4.893 1.00 76.50 95 VAL A C 1
ATOM 801 O O . VAL A 1 95 ? -6.799 -10.495 6.021 1.00 76.50 95 VAL A O 1
ATOM 804 N N . LYS A 1 96 ? -7.867 -10.869 4.076 1.00 77.31 96 LYS A N 1
ATOM 805 C CA . LYS A 1 96 ? -8.316 -12.230 4.412 1.00 77.31 96 LYS A CA 1
ATOM 806 C C . LYS A 1 96 ? -7.137 -13.148 4.732 1.00 77.31 96 LYS A C 1
ATOM 808 O O . LYS A 1 96 ? -7.156 -13.826 5.752 1.00 77.31 96 LYS A O 1
ATOM 813 N N . LYS A 1 97 ? -6.104 -13.144 3.885 1.00 77.25 97 LYS A N 1
ATOM 814 C CA . LYS A 1 97 ? -4.916 -13.987 4.053 1.00 77.25 97 LYS A CA 1
ATOM 815 C C . LYS A 1 97 ? -4.133 -13.632 5.319 1.00 77.25 97 LYS A C 1
ATOM 817 O O . LYS A 1 97 ? -3.749 -14.531 6.052 1.00 77.25 97 LYS A O 1
ATOM 822 N N . PHE A 1 98 ? -3.937 -12.346 5.606 1.00 69.06 98 PHE A N 1
ATOM 823 C CA . PHE A 1 98 ? -3.253 -11.901 6.824 1.00 69.06 98 PHE A CA 1
ATOM 824 C C . PHE A 1 98 ? -4.035 -12.236 8.098 1.00 69.06 98 PHE A C 1
ATOM 826 O O . PHE A 1 98 ? -3.430 -12.640 9.086 1.00 69.06 98 PHE A O 1
ATOM 833 N N . TYR A 1 99 ? -5.365 -12.112 8.081 1.00 70.06 99 TYR A N 1
ATOM 834 C CA . TYR A 1 99 ? -6.201 -12.475 9.228 1.00 70.06 99 TYR A CA 1
ATOM 835 C C . TYR A 1 99 ? -6.114 -13.972 9.556 1.00 70.06 99 TYR A C 1
ATOM 837 O O . TYR A 1 99 ? -5.958 -14.326 10.718 1.00 70.06 99 TYR A O 1
ATOM 845 N N . LEU A 1 100 ? -6.129 -14.827 8.528 1.00 62.94 100 LEU A N 1
ATOM 846 C CA . LEU A 1 100 ? -5.974 -16.283 8.653 1.00 62.94 100 LEU A CA 1
ATOM 847 C C . LEU A 1 100 ? -4.570 -16.736 9.092 1.00 62.94 100 LEU A C 1
ATOM 849 O O . LEU A 1 100 ? -4.393 -17.900 9.412 1.00 62.94 100 LEU A O 1
ATOM 853 N N . LEU A 1 101 ? -3.560 -15.864 9.033 1.00 60.25 101 LEU A N 1
ATOM 854 C CA . LEU A 1 101 ? -2.197 -16.169 9.490 1.00 60.25 101 LEU A CA 1
ATOM 855 C C . LEU A 1 101 ? -1.949 -15.729 10.942 1.00 60.25 101 LEU A C 1
ATOM 857 O O . LEU A 1 101 ? -0.994 -16.189 11.562 1.00 60.25 101 LEU A O 1
ATOM 861 N N . LYS A 1 102 ? -2.769 -14.811 11.473 1.00 53.47 102 LYS A N 1
ATOM 862 C CA . LYS A 1 102 ? -2.669 -14.278 12.846 1.00 53.47 102 LYS A CA 1
ATOM 863 C C . LYS A 1 102 ? -3.534 -15.054 13.857 1.00 53.47 102 LYS A C 1
ATOM 865 O O . LYS A 1 102 ? -3.382 -14.823 15.055 1.00 53.47 102 LYS A O 1
ATOM 870 N N . HIS A 1 103 ? -4.435 -15.915 13.382 1.00 47.47 103 HIS A N 1
ATOM 871 C CA . HIS A 1 103 ? -5.395 -16.720 14.146 1.00 47.47 103 HIS A CA 1
ATOM 872 C C . HIS A 1 103 ? -5.417 -18.148 13.612 1.00 47.47 103 HIS A C 1
ATOM 874 O O .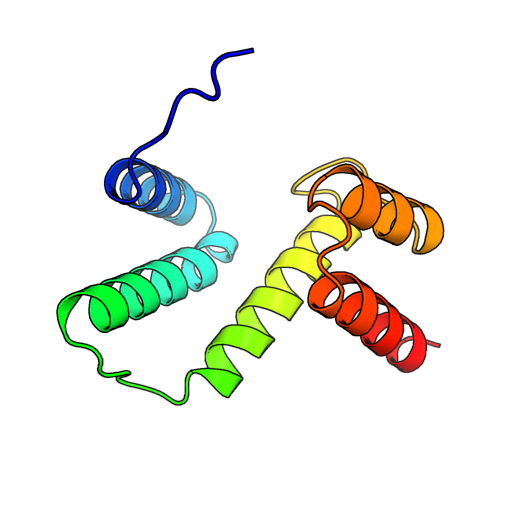 HIS A 1 103 ? -5.690 -19.055 14.425 1.00 47.47 103 HIS A O 1
#

Foldseek 3Di:
DPPPPQDLVNVLVVLVVVCVVPVLSVLVNVLSVQVVVCVVPVDGPDPVVVSVVVVLVSVVVCQCVQVVHRNDDLVRVQVCCCVPVVPPVVSNVVSVVVVVVVD

Organism: NCBI:txid412755

Radius of gyration: 15.09 Å; chains: 1; bounding box: 32×34×33 Å

Sequence (103 aa):
PLFRSTSIMEIGRKLKQLSIENNFIKNMVDFFEDAMIYRIIYEFKTEIKELRADLSTYIFSLLDQGALHKKMNYKELVKYLTERFSGFPYLIQLVKKFYLLKH

Secondary structure (DSSP, 8-state):
-------HHHHHHHHHHHHHH-GGGHHHHHHHHHHHHHHHHS--SS-HHHHHHHHHHHHHHHHHHTSSSS---HHHHHHHHHHHTTT-HHHHHHHHHHHHHH-